Protein AF-A0A383ALD5-F1 (afdb_monomer)

Foldseek 3Di:
DLVVLLVVLVPDPDDSLFSSVLLVCQFQLNVCVLLQQAVDSVVSLVCLLVQQKDWPNHGHNGRSDGHDAFIKIAGDPVCVPPPRRVVSLVVCVVVDHQPQKDYDSVRRMIGRHDRDGPVSDDPPDDSVVVNVVSVD

Solvent-accessible surface area (backbone atoms only — not comparable to full-atom values): 7393 Å² total; per-residue (Å²): 112,69,70,55,47,46,59,50,15,64,71,41,89,72,60,39,45,56,40,33,50,42,60,57,52,32,14,41,16,45,42,39,25,59,71,16,56,17,84,39,57,69,52,16,32,48,39,20,57,69,54,30,28,21,48,74,86,42,75,44,48,54,40,78,40,74,62,54,65,70,40,38,40,32,55,33,76,88,45,64,75,37,66,64,36,54,52,13,39,59,52,27,72,74,73,58,68,56,85,47,47,49,65,43,78,88,78,43,33,30,34,30,69,43,79,68,55,73,83,78,41,75,80,90,63,68,45,64,64,58,49,57,65,74,72,109

Radius of gyration: 15.36 Å; Cα contacts (8 Å, |Δi|>4): 206; chains: 1; bounding box: 40×28×41 Å

Organism: NCBI:txid408172

Secondary structure (DSSP, 8-state):
-HHHHHHHHTTSSS-HHHHHHHHHHTBHHHHHHHTTS-SSHHHHHHHHHTT-EEETTEE---TT-BPPTTPEEEE-HHHHT-HHHHHHHHHHHHH---TTEEEETTTTEEEE-S---STTS-TT--HHHHHHHHT-

Sequence (136 aa):
QFRNYYKKASKTKGSTGENLLKLLETRLDNMVYRMGFAVTRAEARQLVNHKAIKVNGSIINISSFQVSPSDEISITEKAQEQLRIKNAVNIASQLGISEWLSVDLKQLKGIVNSIPEREDILPDINENLVVEYYSK

Mean predicted aligned error: 4.09 Å

InterPro domains:
  IPR001912 Small ribosomal subunit protein uS4, N-terminal [PF00163] (1-25)
  IPR002942 RNA-binding S4 domain [PF01479] (27-73)
  IPR002942 RNA-binding S4 domain [SM00363] (26-90)
  IPR018079 Small ribosomal subunit protein uS4, conserved site [PS00632] (24-48)
  IPR022801 Small ribosomal subunit protein uS4 [PTHR11831] (10-80)
  IPR036986 RNA-binding S4 domain superfami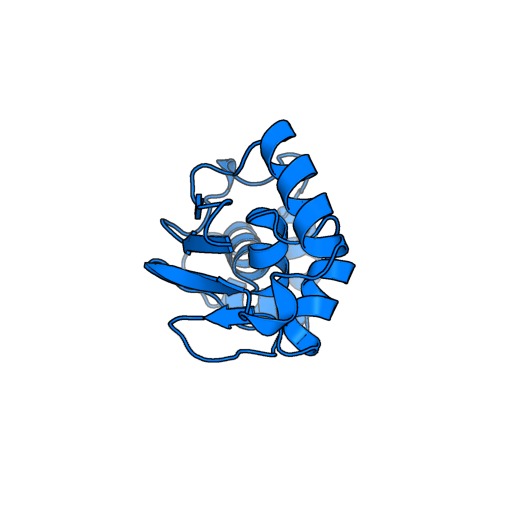ly [G3DSA:3.10.290.10] (27-116)

Structure (mmCIF, N/CA/C/O backbone):
data_AF-A0A383ALD5-F1
#
_entry.id   AF-A0A383ALD5-F1
#
loop_
_atom_site.group_PDB
_atom_site.id
_atom_site.type_symbol
_atom_site.label_atom_id
_atom_site.label_alt_id
_atom_site.label_comp_id
_atom_site.label_asym_id
_atom_site.label_entity_id
_atom_site.label_seq_id
_atom_site.pdbx_PDB_ins_code
_atom_site.Cartn_x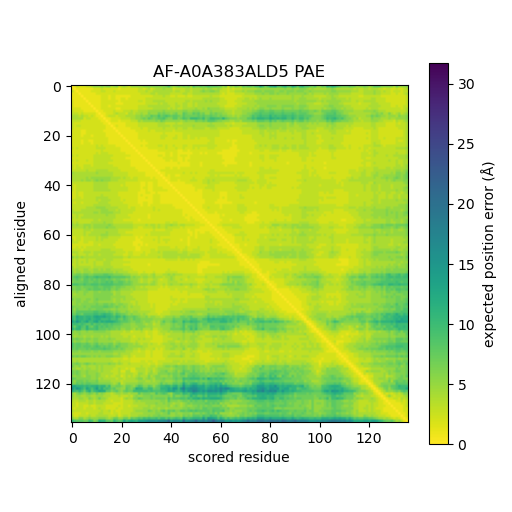
_atom_site.Cartn_y
_atom_site.Cartn_z
_atom_site.occupancy
_atom_site.B_iso_or_equiv
_atom_site.auth_seq_id
_atom_site.auth_comp_id
_atom_site.auth_asym_id
_atom_site.auth_atom_id
_atom_site.pdbx_PDB_model_num
ATOM 1 N N . GLN A 1 1 ? 11.438 -11.156 -2.071 1.00 84.88 1 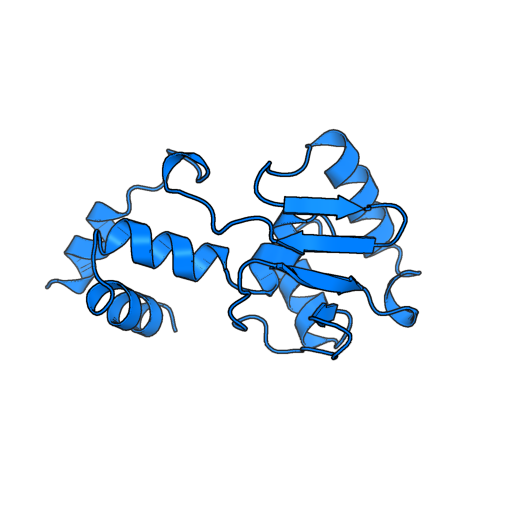GLN A N 1
ATOM 2 C CA . GLN A 1 1 ? 10.209 -10.471 -2.542 1.00 84.88 1 GLN A CA 1
ATOM 3 C C . GLN A 1 1 ? 10.518 -9.337 -3.524 1.00 84.88 1 GLN A C 1
ATOM 5 O O . GLN A 1 1 ? 9.992 -9.382 -4.625 1.00 84.88 1 GLN A O 1
ATOM 10 N N . PHE A 1 2 ? 11.393 -8.378 -3.189 1.00 92.94 2 PHE A N 1
ATOM 11 C CA . PHE A 1 2 ? 11.738 -7.242 -4.068 1.00 92.94 2 PHE A CA 1
ATOM 12 C C . PHE A 1 2 ? 12.207 -7.653 -5.477 1.00 92.94 2 PHE A C 1
ATOM 14 O O . PHE A 1 2 ? 11.646 -7.200 -6.467 1.00 92.94 2 PHE A O 1
ATOM 21 N N . ARG A 1 3 ? 13.133 -8.618 -5.582 1.00 92.31 3 ARG A N 1
ATOM 22 C CA . ARG A 1 3 ? 13.573 -9.188 -6.873 1.00 92.31 3 ARG A CA 1
ATOM 23 C C . ARG A 1 3 ? 12.419 -9.712 -7.742 1.00 92.31 3 ARG A C 1
ATOM 25 O O . ARG A 1 3 ? 12.502 -9.658 -8.962 1.00 92.31 3 ARG A O 1
ATOM 32 N N . ASN A 1 4 ? 11.339 -10.213 -7.136 1.00 93.94 4 ASN A N 1
ATOM 33 C CA . ASN A 1 4 ? 10.170 -10.677 -7.889 1.00 93.94 4 ASN A CA 1
ATOM 34 C C . ASN A 1 4 ? 9.346 -9.502 -8.426 1.00 93.94 4 ASN A C 1
ATOM 36 O O . ASN A 1 4 ? 8.835 -9.601 -9.535 1.00 93.94 4 ASN A O 1
ATOM 40 N N . TYR A 1 5 ? 9.258 -8.392 -7.683 1.00 94.38 5 TYR A N 1
ATOM 41 C CA . TYR A 1 5 ? 8.667 -7.154 -8.198 1.00 94.38 5 TYR A CA 1
ATOM 42 C C . TYR A 1 5 ? 9.478 -6.597 -9.359 1.00 94.38 5 TYR A C 1
ATOM 44 O O . TYR A 1 5 ? 8.887 -6.285 -10.383 1.00 94.38 5 TYR A O 1
ATOM 52 N N . TYR A 1 6 ? 10.810 -6.591 -9.261 1.00 94.25 6 TYR A N 1
ATOM 53 C CA . TYR A 1 6 ? 11.671 -6.216 -10.383 1.00 94.25 6 TYR A CA 1
ATOM 54 C C . TYR A 1 6 ? 11.427 -7.104 -11.614 1.00 94.25 6 TYR A C 1
ATOM 56 O O . TYR A 1 6 ? 11.147 -6.598 -12.693 1.00 94.25 6 TYR A O 1
ATOM 64 N N . LYS A 1 7 ? 11.420 -8.436 -11.446 1.00 94.00 7 LYS A N 1
ATOM 65 C CA . LYS A 1 7 ? 11.113 -9.376 -12.542 1.00 94.00 7 LYS A CA 1
ATOM 66 C C . LYS A 1 7 ? 9.716 -9.184 -13.140 1.00 94.00 7 LYS A C 1
ATOM 68 O O . LYS A 1 7 ? 9.506 -9.528 -14.297 1.00 94.00 7 LYS A O 1
ATOM 73 N N . LYS A 1 8 ? 8.740 -8.736 -12.345 1.00 93.38 8 LYS A N 1
ATOM 74 C CA . LYS A 1 8 ? 7.391 -8.423 -12.829 1.00 93.38 8 LYS A CA 1
ATOM 75 C C . LYS A 1 8 ? 7.405 -7.098 -13.594 1.00 93.38 8 LYS A C 1
ATOM 77 O O . LYS A 1 8 ? 6.882 -7.055 -14.697 1.00 93.38 8 LYS A O 1
ATOM 82 N N . ALA A 1 9 ? 8.059 -6.075 -13.048 1.00 93.81 9 ALA A N 1
ATOM 83 C CA . ALA A 1 9 ? 8.215 -4.762 -13.662 1.00 93.81 9 ALA A CA 1
ATOM 84 C C . ALA A 1 9 ? 8.929 -4.827 -15.019 1.00 93.81 9 ALA A C 1
ATOM 86 O O . ALA A 1 9 ? 8.477 -4.185 -15.959 1.00 93.81 9 ALA A O 1
ATOM 87 N N . SER A 1 10 ? 9.981 -5.646 -15.141 1.00 93.50 10 SER A N 1
ATOM 88 C CA . SER A 1 10 ? 10.750 -5.792 -16.385 1.00 93.50 10 SER A CA 1
ATOM 89 C C . SER A 1 10 ? 9.999 -6.526 -17.499 1.00 93.50 10 SER A C 1
ATOM 91 O O . SER A 1 10 ? 10.361 -6.416 -18.665 1.00 93.50 10 SER A O 1
ATOM 93 N N . LYS A 1 11 ? 8.949 -7.284 -17.156 1.00 93.75 11 LYS A N 1
ATOM 94 C CA . LYS A 1 11 ? 8.058 -7.941 -18.127 1.00 93.75 11 LYS A CA 1
ATOM 95 C C . LYS A 1 11 ? 6.889 -7.057 -18.554 1.00 93.75 11 LYS A C 1
ATOM 97 O O . LYS A 1 11 ? 6.230 -7.360 -19.547 1.00 93.75 11 LYS A O 1
ATOM 102 N N . THR A 1 12 ? 6.596 -6.008 -17.793 1.00 92.38 12 THR A N 1
ATOM 103 C CA . THR A 1 12 ? 5.549 -5.041 -18.117 1.00 92.38 12 THR A CA 1
ATOM 104 C C . THR A 1 12 ? 6.081 -4.060 -19.158 1.00 92.38 12 THR A C 1
ATOM 106 O O . THR A 1 12 ? 7.234 -3.644 -19.094 1.00 92.38 12 THR A O 1
ATOM 109 N N . LYS A 1 13 ? 5.245 -3.678 -20.130 1.00 91.50 13 LYS A N 1
ATOM 110 C CA . LYS A 1 13 ? 5.612 -2.665 -21.131 1.00 91.50 13 LYS A CA 1
ATOM 111 C C . LYS A 1 13 ? 5.903 -1.315 -20.454 1.00 91.50 13 LYS A C 1
ATOM 113 O O . LYS A 1 13 ? 5.278 -0.988 -19.448 1.00 91.50 13 LYS A O 1
ATOM 118 N N . GLY A 1 14 ? 6.813 -0.529 -21.029 1.00 91.19 14 GLY A N 1
ATOM 119 C CA . GLY A 1 14 ? 7.204 0.790 -20.514 1.00 91.19 14 GLY A CA 1
ATOM 120 C C . GLY A 1 14 ? 8.485 0.772 -19.674 1.00 91.19 14 GLY A C 1
ATOM 121 O O . GLY A 1 14 ? 9.247 -0.196 -19.704 1.00 91.19 14 GLY A O 1
ATOM 122 N N . SER A 1 15 ? 8.736 1.860 -18.942 1.00 92.38 15 SER A N 1
ATOM 123 C CA . SER A 1 15 ? 9.923 2.008 -18.093 1.00 92.38 15 SER A CA 1
ATOM 124 C C . SER A 1 15 ? 9.898 1.012 -16.929 1.00 92.38 15 SER A C 1
ATOM 126 O O . SER A 1 15 ? 8.961 0.978 -16.129 1.00 92.38 15 SER A O 1
ATOM 128 N N . THR A 1 16 ? 10.945 0.186 -16.807 1.00 92.69 16 THR A N 1
ATOM 129 C CA . THR A 1 16 ? 11.042 -0.820 -15.730 1.00 92.69 16 THR A CA 1
ATOM 130 C C . THR A 1 16 ? 11.099 -0.166 -14.347 1.00 92.69 16 THR A C 1
ATOM 132 O O . THR A 1 16 ? 10.516 -0.698 -13.403 1.00 92.69 16 THR A O 1
ATOM 135 N N . GLY A 1 17 ? 11.771 0.983 -14.225 1.00 91.50 17 GLY A N 1
ATOM 136 C CA . GLY A 1 17 ? 11.871 1.727 -12.969 1.00 91.50 17 GLY A CA 1
ATOM 137 C C . GLY A 1 17 ? 10.511 2.254 -12.509 1.00 91.50 17 GLY A C 1
ATOM 138 O O . GLY A 1 17 ? 10.091 1.986 -11.384 1.00 91.50 17 GLY A O 1
ATOM 139 N N . GLU A 1 18 ? 9.764 2.889 -13.411 1.00 91.50 18 GLU A N 1
ATOM 140 C CA . GLU A 1 18 ? 8.404 3.364 -13.126 1.00 91.50 18 GLU A CA 1
ATOM 141 C C . GLU A 1 18 ? 7.459 2.211 -12.783 1.00 91.50 18 GLU A C 1
ATOM 143 O O . GLU A 1 18 ? 6.723 2.271 -11.798 1.00 91.50 18 GLU A O 1
ATOM 148 N N . ASN A 1 19 ? 7.509 1.122 -13.554 1.00 93.06 19 ASN A N 1
ATOM 149 C CA . ASN A 1 19 ? 6.702 -0.068 -13.295 1.00 93.06 19 ASN A CA 1
ATOM 150 C C . ASN A 1 19 ? 7.008 -0.674 -11.918 1.00 93.06 19 ASN A C 1
ATOM 152 O O . ASN A 1 19 ? 6.100 -1.140 -11.228 1.00 93.06 19 ASN A O 1
ATOM 156 N N . LEU A 1 20 ? 8.275 -0.660 -11.496 1.00 93.38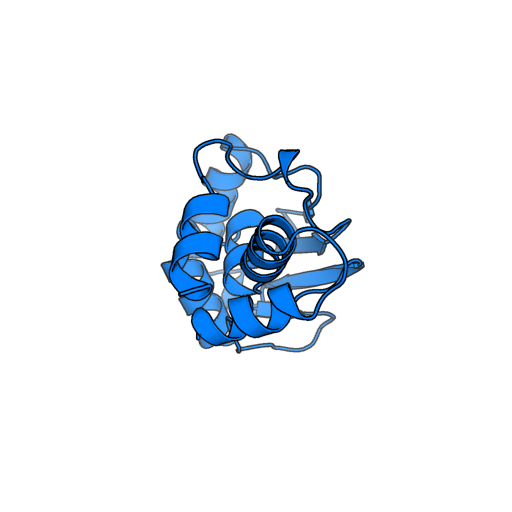 20 LEU A N 1
ATOM 157 C CA . LEU A 1 20 ? 8.676 -1.122 -10.172 1.00 93.38 20 LEU A CA 1
ATOM 158 C C . LEU A 1 20 ? 8.082 -0.235 -9.073 1.00 93.38 20 LEU A C 1
ATOM 160 O O . LEU A 1 20 ? 7.523 -0.767 -8.114 1.00 93.38 20 LEU A O 1
ATOM 164 N N . LEU A 1 21 ? 8.158 1.087 -9.226 1.00 92.88 21 LEU A N 1
ATOM 165 C CA . LEU A 1 21 ? 7.584 2.033 -8.269 1.00 92.88 21 LEU A CA 1
ATOM 166 C C . LEU A 1 21 ? 6.060 1.885 -8.170 1.00 92.88 21 LEU A C 1
ATOM 168 O O . LEU A 1 21 ? 5.536 1.757 -7.063 1.00 92.88 21 LEU A O 1
ATOM 172 N N . LYS A 1 22 ? 5.361 1.763 -9.304 1.00 92.12 22 LYS A N 1
ATOM 173 C CA . LYS A 1 22 ? 3.912 1.502 -9.347 1.00 92.12 22 LYS A CA 1
ATOM 174 C C . LYS A 1 22 ? 3.537 0.224 -8.592 1.00 92.12 22 LYS A C 1
ATOM 176 O O . LYS A 1 22 ? 2.602 0.224 -7.793 1.00 92.12 22 LYS A O 1
ATOM 181 N N . LEU A 1 23 ? 4.287 -0.866 -8.781 1.00 93.50 23 LEU A N 1
ATOM 182 C CA . LEU A 1 23 ? 4.059 -2.133 -8.068 1.00 93.50 23 LEU A CA 1
ATOM 183 C C . LEU A 1 23 ? 4.299 -2.032 -6.553 1.00 93.50 23 LEU A C 1
ATOM 185 O O . LEU A 1 23 ? 3.683 -2.771 -5.779 1.00 93.50 23 LEU A O 1
ATOM 189 N N . LEU A 1 24 ? 5.224 -1.170 -6.128 1.00 93.62 24 LEU A N 1
ATOM 190 C CA . LEU A 1 24 ? 5.515 -0.939 -4.714 1.00 93.62 24 LEU A CA 1
ATOM 191 C C . LEU A 1 24 ? 4.461 -0.048 -4.059 1.00 93.62 24 LEU A C 1
ATOM 193 O O . LEU A 1 24 ? 4.051 -0.349 -2.937 1.00 93.62 24 LEU A O 1
ATOM 197 N N . GLU A 1 25 ? 3.995 0.989 -4.755 1.00 92.50 25 GLU A N 1
ATOM 198 C CA . GLU A 1 25 ? 2.946 1.861 -4.233 1.00 92.50 25 GLU A CA 1
ATOM 199 C C . GLU A 1 25 ? 1.614 1.103 -4.115 1.00 92.50 25 GLU A C 1
ATOM 201 O O . GLU A 1 25 ? 1.015 1.132 -3.044 1.00 92.50 25 GLU A O 1
ATOM 206 N N . THR A 1 26 ? 1.224 0.303 -5.119 1.00 94.12 26 THR A N 1
ATOM 207 C CA . THR A 1 26 ? -0.023 -0.516 -5.168 1.00 94.12 26 THR A CA 1
ATOM 208 C C . THR A 1 26 ? -0.129 -1.645 -4.138 1.00 94.12 26 THR A C 1
ATOM 210 O O . THR A 1 26 ? -1.109 -2.392 -4.126 1.00 94.12 26 THR A O 1
ATOM 213 N N . ARG A 1 27 ? 0.842 -1.797 -3.236 1.00 96.12 27 ARG A N 1
ATOM 214 C CA . ARG A 1 27 ? 0.732 -2.754 -2.131 1.00 96.12 27 ARG A CA 1
ATOM 215 C C . ARG A 1 27 ? -0.307 -2.297 -1.111 1.00 96.12 27 ARG A C 1
ATOM 217 O O . ARG A 1 27 ? -0.302 -1.141 -0.701 1.00 96.12 27 ARG A O 1
ATOM 224 N N . LEU A 1 28 ? -1.110 -3.228 -0.604 1.00 96.12 28 LEU A N 1
ATOM 225 C CA . LEU A 1 28 ? -2.158 -2.934 0.374 1.00 96.12 28 LEU A CA 1
ATOM 226 C C . LEU A 1 28 ? -1.629 -2.268 1.653 1.00 96.12 28 LEU A C 1
ATOM 228 O O . LEU A 1 28 ? -2.229 -1.309 2.124 1.00 96.12 28 LEU A O 1
ATOM 232 N N . ASP A 1 29 ? -0.504 -2.731 2.211 1.00 96.12 29 ASP A N 1
ATOM 233 C CA . ASP A 1 29 ? 0.075 -2.077 3.396 1.00 96.12 29 ASP A CA 1
ATOM 234 C C . ASP A 1 29 ? 0.492 -0.630 3.130 1.00 96.12 29 ASP A C 1
ATOM 236 O O . ASP A 1 29 ? 0.298 0.245 3.972 1.00 96.12 29 ASP A O 1
ATOM 240 N N . ASN A 1 30 ? 1.030 -0.368 1.946 1.00 95.00 30 ASN A N 1
ATOM 241 C CA . ASN A 1 30 ? 1.407 0.974 1.554 1.00 95.00 30 ASN A CA 1
ATOM 242 C C . ASN A 1 30 ? 0.178 1.856 1.264 1.00 95.00 30 ASN A C 1
ATOM 244 O O . ASN A 1 30 ? 0.149 2.996 1.714 1.00 95.00 30 ASN A O 1
ATOM 248 N N . MET A 1 31 ? -0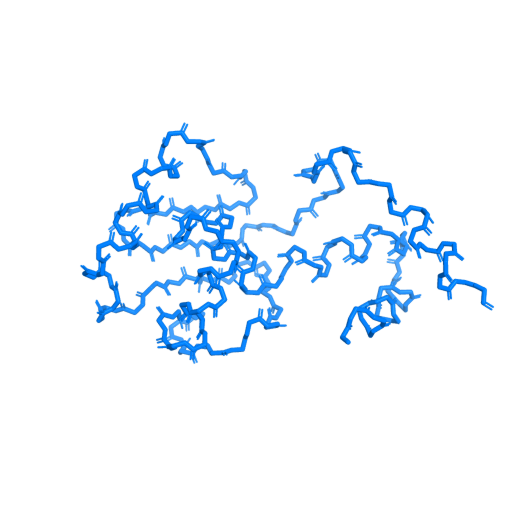.867 1.319 0.632 1.00 94.12 31 MET A N 1
ATOM 249 C CA . MET A 1 31 ? -2.140 2.019 0.413 1.00 94.12 31 MET A CA 1
ATOM 250 C C . MET A 1 31 ? -2.808 2.429 1.727 1.00 94.12 31 MET A C 1
ATOM 252 O O . MET A 1 31 ? -3.192 3.580 1.889 1.00 94.12 31 MET A O 1
ATOM 256 N N . VAL A 1 32 ? -2.866 1.527 2.709 1.00 95.12 32 VAL A N 1
ATOM 257 C CA . VAL A 1 32 ? -3.422 1.813 4.045 1.00 95.12 32 VAL A CA 1
ATOM 258 C C . VAL A 1 32 ? -2.653 2.940 4.745 1.00 95.12 32 VAL A C 1
ATOM 260 O O . VAL A 1 32 ? -3.256 3.790 5.398 1.00 95.12 32 VAL A O 1
ATOM 263 N N . TYR A 1 33 ? -1.327 2.975 4.586 1.00 94.50 33 TYR A N 1
ATOM 264 C CA . TYR A 1 33 ? -0.498 4.077 5.074 1.00 94.50 33 TYR A CA 1
ATOM 265 C C . TYR A 1 33 ? -0.784 5.391 4.327 1.00 94.50 33 TYR A C 1
ATOM 267 O O . TYR A 1 33 ? -1.004 6.414 4.967 1.00 94.50 33 TYR A O 1
ATOM 275 N N . ARG A 1 34 ? -0.834 5.367 2.988 1.00 92.25 34 ARG A N 1
ATOM 276 C CA . ARG A 1 34 ? -1.113 6.549 2.149 1.00 92.25 34 ARG A CA 1
ATOM 277 C C . ARG A 1 34 ? -2.512 7.130 2.385 1.00 92.25 34 ARG A C 1
ATOM 279 O O . ARG A 1 34 ? -2.675 8.341 2.316 1.00 92.25 34 ARG A O 1
ATOM 286 N N . MET A 1 35 ? -3.490 6.286 2.718 1.00 92.19 35 MET A N 1
ATOM 287 C CA . MET A 1 35 ? -4.846 6.699 3.099 1.00 92.19 35 MET A CA 1
ATOM 288 C C . MET A 1 35 ? -4.931 7.296 4.513 1.00 92.19 35 MET A C 1
ATOM 290 O O . MET A 1 35 ? -5.982 7.798 4.899 1.00 92.19 35 MET A O 1
ATOM 294 N N . GLY A 1 36 ? -3.853 7.245 5.305 1.00 92.69 36 GLY A N 1
ATOM 295 C CA . GLY A 1 36 ? -3.825 7.842 6.640 1.00 92.69 36 GLY A CA 1
ATOM 296 C C . GLY A 1 36 ? -4.463 6.991 7.740 1.00 92.69 36 GLY A C 1
ATOM 297 O O . GLY A 1 36 ? -4.719 7.482 8.836 1.00 92.69 36 GLY A O 1
ATOM 298 N N . PHE A 1 37 ? -4.706 5.703 7.488 1.00 93.50 37 PHE A N 1
ATOM 299 C CA . PHE A 1 37 ? -5.255 4.781 8.490 1.00 93.50 37 PHE A CA 1
ATOM 300 C C . PHE A 1 37 ? -4.201 4.249 9.473 1.00 93.50 37 PHE A C 1
ATOM 302 O O . PHE A 1 37 ? -4.543 3.597 10.460 1.00 93.50 37 PHE A O 1
ATOM 309 N N . ALA A 1 38 ? -2.922 4.524 9.213 1.00 94.69 38 ALA A N 1
ATOM 310 C CA . ALA A 1 38 ? -1.795 4.191 10.073 1.00 94.69 38 ALA A CA 1
ATOM 311 C C . ALA A 1 38 ? -0.730 5.292 10.009 1.00 94.69 38 ALA A C 1
ATOM 313 O O . ALA A 1 38 ? -0.534 5.904 8.960 1.00 94.69 38 ALA A O 1
ATOM 314 N N . VAL A 1 39 ? 0.007 5.497 11.103 1.00 92.75 39 VAL A N 1
ATOM 315 C CA . VAL A 1 39 ? 1.056 6.529 11.188 1.00 92.75 39 VAL A CA 1
ATOM 316 C C . VAL A 1 39 ? 2.332 6.083 10.477 1.00 92.75 39 VAL A C 1
ATOM 318 O O . VAL A 1 39 ? 3.081 6.896 9.941 1.00 92.75 39 VAL A O 1
ATOM 321 N N . THR A 1 40 ? 2.598 4.776 10.456 1.00 94.25 40 THR A N 1
ATOM 322 C CA . THR A 1 40 ? 3.790 4.205 9.819 1.00 94.25 40 THR A CA 1
ATOM 323 C C . THR A 1 40 ? 3.429 3.044 8.900 1.00 94.25 40 THR A C 1
ATOM 325 O O . THR A 1 40 ? 2.436 2.344 9.102 1.00 94.25 40 THR A O 1
ATOM 328 N N . ARG A 1 41 ? 4.290 2.760 7.916 1.00 94.69 41 ARG A N 1
ATOM 329 C CA . ARG A 1 41 ? 4.137 1.579 7.045 1.00 94.69 41 ARG A CA 1
ATOM 330 C C . ARG A 1 41 ? 4.176 0.258 7.825 1.00 94.69 41 ARG A C 1
ATOM 332 O O . ARG A 1 41 ? 3.509 -0.702 7.445 1.00 94.69 41 ARG A O 1
ATOM 339 N N . ALA A 1 42 ? 4.939 0.201 8.919 1.00 95.50 42 ALA A N 1
ATOM 340 C CA . ALA A 1 42 ? 4.999 -0.973 9.788 1.00 95.50 42 ALA A CA 1
ATOM 341 C C . ALA A 1 42 ? 3.662 -1.209 10.507 1.00 95.50 42 ALA A C 1
ATOM 343 O O . ALA A 1 42 ? 3.163 -2.335 10.541 1.00 95.50 42 ALA A O 1
ATOM 344 N N . GLU A 1 43 ? 3.051 -0.140 11.015 1.00 95.31 43 GLU A N 1
ATOM 345 C CA . GLU A 1 43 ? 1.725 -0.191 11.625 1.00 95.31 43 GLU A CA 1
ATOM 346 C C . GLU A 1 43 ? 0.644 -0.571 10.605 1.00 95.31 43 GLU A C 1
ATOM 348 O O . GLU A 1 43 ? -0.167 -1.457 10.876 1.00 95.31 43 GLU A O 1
ATOM 353 N N . ALA A 1 44 ? 0.679 0.007 9.401 1.00 96.25 44 ALA A N 1
ATOM 354 C CA . ALA A 1 44 ? -0.242 -0.353 8.323 1.00 96.25 44 ALA A CA 1
ATOM 355 C C . ALA A 1 44 ? -0.173 -1.855 8.000 1.00 96.25 44 ALA A C 1
ATOM 357 O O . ALA A 1 44 ? -1.194 -2.538 7.895 1.00 96.25 44 ALA A O 1
ATOM 358 N N . ARG A 1 45 ? 1.043 -2.409 7.930 1.00 96.50 45 ARG A N 1
ATOM 359 C CA . ARG A 1 45 ? 1.261 -3.848 7.746 1.00 96.50 45 ARG A CA 1
ATOM 360 C C . ARG A 1 45 ? 0.689 -4.674 8.898 1.00 96.50 45 ARG A C 1
ATOM 362 O O . ARG A 1 45 ? 0.129 -5.744 8.652 1.00 96.50 45 ARG A O 1
ATOM 369 N N . GLN A 1 46 ? 0.812 -4.197 10.135 1.00 96.50 46 GLN A N 1
ATOM 370 C CA . GLN A 1 46 ? 0.228 -4.861 11.298 1.00 96.50 46 GLN A CA 1
ATOM 371 C C . GLN A 1 46 ? -1.303 -4.889 11.212 1.00 96.50 46 GLN A C 1
ATOM 373 O O . GLN A 1 46 ? -1.894 -5.944 11.434 1.00 96.50 46 GLN A O 1
ATOM 378 N N . LEU A 1 47 ? -1.939 -3.772 10.842 1.00 95.81 47 LEU A N 1
ATOM 379 C CA . LEU A 1 47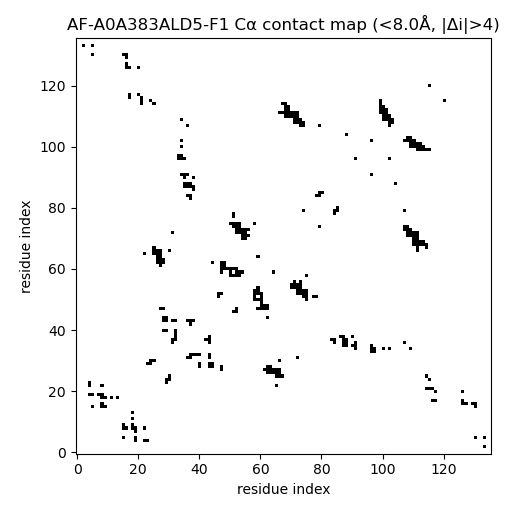 ? -3.390 -3.694 10.644 1.00 95.81 47 LEU A CA 1
ATOM 380 C C . LEU A 1 47 ? -3.870 -4.701 9.596 1.00 95.81 47 LEU A C 1
ATOM 382 O O . LEU A 1 47 ? -4.803 -5.464 9.860 1.00 95.81 47 LEU A O 1
ATOM 386 N N . VAL A 1 48 ? -3.192 -4.763 8.447 1.00 97.00 48 VAL A N 1
ATOM 387 C CA . VAL A 1 48 ? -3.506 -5.742 7.400 1.00 97.00 48 VAL A CA 1
ATOM 388 C C . VAL A 1 48 ? -3.386 -7.168 7.949 1.00 97.00 48 VAL A C 1
ATOM 390 O O . VAL A 1 48 ? -4.358 -7.921 7.931 1.00 97.00 48 VAL A O 1
ATOM 393 N N . ASN A 1 49 ? -2.237 -7.537 8.523 1.00 96.69 49 ASN A N 1
ATOM 394 C CA . ASN A 1 49 ? -2.006 -8.894 9.036 1.00 96.69 49 ASN A CA 1
ATOM 395 C C . ASN A 1 49 ? -3.014 -9.298 10.128 1.00 96.69 49 ASN A C 1
ATOM 397 O O . ASN A 1 49 ? -3.408 -10.462 10.212 1.00 96.69 49 ASN A O 1
ATOM 401 N N . HIS A 1 50 ? -3.454 -8.339 10.945 1.00 95.81 50 HIS A N 1
ATOM 402 C CA . HIS A 1 50 ? -4.414 -8.543 12.032 1.00 95.81 50 HIS A CA 1
ATOM 403 C C . HIS A 1 50 ? -5.877 -8.506 11.558 1.00 95.81 50 HIS A C 1
ATOM 405 O O . HIS A 1 50 ? -6.779 -8.389 12.386 1.00 95.81 50 HIS A O 1
ATOM 411 N N . LYS A 1 51 ? -6.130 -8.635 10.246 1.00 96.00 51 LYS A N 1
ATOM 412 C CA . LYS A 1 51 ? -7.479 -8.693 9.659 1.00 96.00 51 LYS A CA 1
ATOM 413 C C . LYS A 1 51 ? -8.315 -7.436 9.940 1.00 96.00 51 LYS A C 1
ATOM 415 O O . LYS A 1 51 ? -9.535 -7.527 10.021 1.00 96.00 51 LYS A O 1
ATOM 420 N N . ALA A 1 52 ? -7.669 -6.277 10.086 1.00 95.81 52 ALA A N 1
ATOM 421 C CA . ALA A 1 52 ? -8.346 -5.005 10.343 1.00 95.81 52 ALA A CA 1
ATOM 422 C C . ALA A 1 52 ? -8.795 -4.279 9.062 1.00 95.81 52 ALA A C 1
ATOM 424 O O . ALA A 1 52 ? -9.506 -3.280 9.149 1.00 95.81 52 ALA A O 1
ATOM 425 N N . ILE A 1 53 ? -8.388 -4.769 7.886 1.00 97.12 53 ILE A N 1
ATOM 426 C CA . ILE A 1 53 ? -8.612 -4.128 6.586 1.00 97.12 53 ILE A CA 1
ATOM 427 C C . ILE A 1 53 ? -9.528 -4.990 5.712 1.00 97.12 53 ILE A C 1
ATOM 429 O O . ILE A 1 53 ? -9.378 -6.214 5.637 1.00 97.12 53 ILE A O 1
ATOM 433 N N . LYS A 1 54 ? -10.467 -4.329 5.036 1.00 96.81 54 LYS A N 1
ATOM 434 C CA . LYS A 1 54 ? -11.331 -4.884 3.999 1.00 96.81 54 LYS A CA 1
ATOM 435 C C . LYS A 1 54 ? -10.998 -4.236 2.656 1.00 96.81 54 LYS A C 1
ATOM 437 O O . LYS A 1 54 ? -10.765 -3.034 2.601 1.00 96.81 54 LYS A O 1
ATOM 442 N N . VAL A 1 55 ? -11.018 -5.030 1.593 1.00 96.81 55 VAL A N 1
ATOM 443 C CA . VAL A 1 55 ? -10.978 -4.568 0.201 1.00 96.81 55 VAL A CA 1
ATOM 444 C C . VAL A 1 55 ? -12.258 -5.056 -0.468 1.00 96.81 55 VAL A C 1
ATOM 446 O O . VAL A 1 55 ? -12.554 -6.251 -0.408 1.00 96.81 55 VAL A O 1
ATOM 449 N N . ASN A 1 56 ? -13.049 -4.147 -1.039 1.00 95.31 56 ASN A N 1
ATOM 450 C CA . ASN A 1 56 ? -14.350 -4.437 -1.656 1.00 95.31 56 ASN A CA 1
ATOM 451 C C . ASN A 1 56 ? -15.260 -5.282 -0.737 1.00 95.31 56 ASN A C 1
ATOM 453 O O . ASN A 1 56 ? -15.844 -6.289 -1.135 1.00 95.31 56 ASN A O 1
ATOM 457 N N . GLY A 1 57 ? -15.299 -4.926 0.553 1.00 93.94 57 GLY A N 1
ATOM 458 C CA . GLY A 1 57 ? -16.081 -5.616 1.588 1.00 93.94 57 GLY A CA 1
ATOM 459 C C . GLY A 1 57 ? -15.474 -6.918 2.138 1.00 93.94 57 GLY A C 1
ATOM 460 O O . GLY A 1 57 ? -15.885 -7.364 3.212 1.00 93.94 57 GLY A O 1
ATOM 461 N N . SER A 1 58 ? -14.464 -7.494 1.482 1.00 96.00 58 SER A N 1
ATOM 462 C CA . SER A 1 58 ? -13.808 -8.740 1.907 1.00 96.00 58 SER A CA 1
ATOM 463 C C . SER A 1 58 ? -12.576 -8.473 2.765 1.00 96.00 58 SER A C 1
ATOM 465 O O . SER A 1 58 ? -11.766 -7.610 2.445 1.00 96.00 58 SER A O 1
ATOM 467 N N . ILE A 1 59 ? -12.394 -9.224 3.854 1.00 96.62 59 ILE A N 1
ATOM 468 C CA . ILE A 1 59 ? -11.224 -9.070 4.733 1.00 96.62 59 ILE A CA 1
ATOM 469 C C . ILE A 1 59 ? -9.976 -9.603 4.025 1.00 96.62 59 ILE A C 1
ATOM 471 O O . ILE A 1 59 ? -9.902 -10.793 3.716 1.00 96.62 59 ILE A O 1
ATOM 475 N N . ILE A 1 60 ? -8.972 -8.744 3.842 1.00 96.62 60 ILE A N 1
ATOM 476 C CA . ILE A 1 60 ? -7.683 -9.108 3.245 1.00 96.62 60 ILE A CA 1
ATOM 477 C C . ILE A 1 60 ? -6.583 -8.931 4.287 1.00 96.62 60 ILE A C 1
ATOM 479 O O . ILE A 1 60 ? -6.413 -7.856 4.856 1.00 96.62 60 ILE A O 1
ATOM 483 N N . ASN A 1 61 ? -5.805 -9.990 4.518 1.00 96.06 61 ASN A N 1
ATOM 484 C CA . ASN A 1 61 ? -4.698 -9.999 5.478 1.00 96.06 61 ASN A CA 1
ATOM 485 C C . ASN A 1 61 ? -3.314 -10.161 4.835 1.00 96.06 61 ASN A C 1
ATOM 487 O O . ASN A 1 61 ? -2.338 -10.464 5.519 1.00 96.06 61 ASN A O 1
ATOM 491 N N . ILE A 1 62 ? -3.222 -9.970 3.519 1.00 96.50 62 ILE A N 1
ATOM 492 C CA . ILE A 1 62 ? -1.978 -10.090 2.761 1.00 96.50 62 ILE A CA 1
ATOM 493 C C . ILE A 1 62 ? -1.456 -8.686 2.473 1.00 96.50 62 ILE A C 1
ATOM 495 O O . ILE A 1 62 ? -1.968 -7.978 1.614 1.00 96.50 62 ILE A O 1
ATOM 499 N N . SER A 1 63 ? -0.387 -8.289 3.159 1.00 95.69 63 SER A N 1
ATOM 500 C CA . SER A 1 63 ? 0.179 -6.940 3.027 1.00 95.69 63 SER A CA 1
ATOM 501 C C . SER A 1 63 ? 0.707 -6.625 1.620 1.00 95.69 63 SER A C 1
ATOM 503 O O . SER A 1 63 ? 0.732 -5.476 1.198 1.00 95.69 63 SER A O 1
ATOM 505 N N . SER A 1 64 ? 1.118 -7.655 0.875 1.00 96.00 64 SER A N 1
ATOM 506 C CA . SER A 1 64 ? 1.549 -7.551 -0.521 1.00 96.00 64 SER A CA 1
ATOM 507 C C . SER A 1 64 ? 0.424 -7.694 -1.543 1.00 96.00 64 SER A C 1
ATOM 509 O O . SER A 1 64 ? 0.727 -7.851 -2.725 1.00 96.00 64 SER A O 1
ATOM 511 N N . PHE A 1 65 ? -0.839 -7.704 -1.111 1.00 96.31 65 PHE A N 1
ATOM 512 C CA . PHE A 1 65 ? -1.977 -7.668 -2.022 1.00 96.31 65 PHE A CA 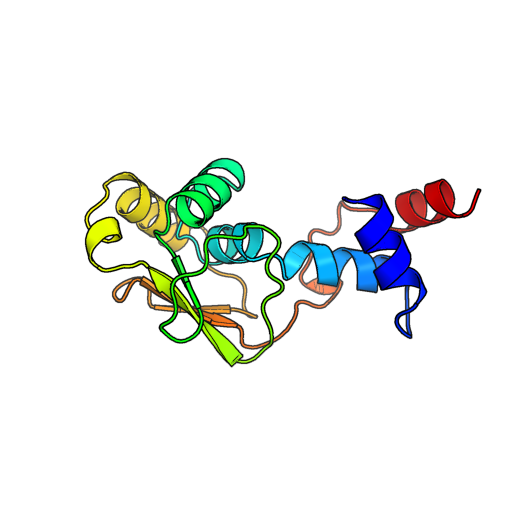1
ATOM 513 C C . PHE A 1 65 ? -1.859 -6.435 -2.922 1.00 96.31 65 PHE A C 1
ATOM 515 O O . PHE A 1 65 ? -1.453 -5.370 -2.457 1.00 96.31 65 PHE A O 1
ATOM 522 N N . GLN A 1 66 ? -2.122 -6.618 -4.212 1.00 95.12 66 GLN A N 1
ATOM 523 C CA . GLN A 1 66 ? -1.987 -5.573 -5.220 1.00 95.12 66 GLN A CA 1
ATOM 524 C C . GLN A 1 66 ? -3.362 -4.966 -5.443 1.00 95.12 66 GLN A C 1
ATOM 526 O O . GLN A 1 66 ? -4.268 -5.660 -5.898 1.00 95.12 66 GLN A O 1
ATOM 531 N N . VAL A 1 67 ? -3.494 -3.701 -5.071 1.00 94.62 67 VAL A N 1
ATOM 532 C CA . VAL A 1 67 ? -4.737 -2.945 -5.181 1.00 94.62 67 VAL A CA 1
ATOM 533 C C . VAL A 1 67 ? -4.879 -2.435 -6.611 1.00 94.62 67 VAL A C 1
ATOM 535 O O . VAL A 1 67 ? -3.900 -1.995 -7.220 1.00 94.62 67 VAL A O 1
ATOM 538 N N . SER A 1 68 ? -6.090 -2.529 -7.145 1.00 93.12 68 SER A N 1
ATOM 539 C CA . SER A 1 68 ? -6.440 -2.048 -8.477 1.00 93.12 68 SER A CA 1
ATOM 540 C C . SER A 1 68 ? -7.114 -0.675 -8.395 1.00 93.12 68 SER A C 1
ATOM 542 O O . SER A 1 68 ? -7.653 -0.311 -7.347 1.00 93.12 68 SER A O 1
ATOM 544 N N . PRO A 1 69 ? -7.119 0.106 -9.490 1.00 92.69 69 PRO A N 1
ATOM 545 C CA . PRO A 1 69 ? -7.983 1.275 -9.581 1.00 92.69 69 PRO A CA 1
ATOM 546 C C . PRO A 1 69 ? -9.436 0.894 -9.285 1.00 92.69 69 PRO A C 1
ATOM 548 O O . PRO A 1 69 ? -9.884 -0.190 -9.657 1.00 92.69 69 PRO A O 1
ATOM 551 N N . SER A 1 70 ? -10.173 1.812 -8.672 1.00 93.50 70 SER A N 1
ATOM 552 C CA . SER A 1 70 ? -11.558 1.658 -8.211 1.00 93.50 70 SER A CA 1
ATOM 553 C C . SER A 1 70 ? -11.783 0.679 -7.052 1.00 93.50 70 SER A C 1
ATOM 555 O O . SER A 1 70 ? -12.929 0.514 -6.639 1.00 93.50 70 SER A O 1
ATOM 557 N N . ASP A 1 71 ? -10.739 0.063 -6.487 1.00 95.12 71 ASP A N 1
ATOM 558 C CA . ASP A 1 71 ? -10.898 -0.737 -5.269 1.00 95.12 71 ASP A CA 1
ATOM 559 C C . ASP A 1 71 ? -11.248 0.159 -4.069 1.00 95.12 71 ASP A C 1
ATOM 561 O O . ASP A 1 71 ? -10.596 1.179 -3.817 1.00 95.12 71 ASP A O 1
ATOM 565 N N . GLU A 1 72 ? -12.248 -0.265 -3.292 1.00 96.00 72 GLU A N 1
ATOM 566 C CA . GLU A 1 72 ? -12.608 0.342 -2.010 1.00 96.00 72 GLU A CA 1
ATOM 567 C C . GLU A 1 72 ? -11.855 -0.362 -0.875 1.00 96.00 72 GLU A C 1
ATOM 569 O O . GLU A 1 72 ? -12.043 -1.555 -0.621 1.00 96.00 72 GLU A O 1
ATOM 574 N N . ILE A 1 73 ? -11.035 0.387 -0.144 1.00 96.44 73 ILE A N 1
ATOM 575 C CA . ILE A 1 73 ? -10.350 -0.053 1.069 1.00 96.44 73 ILE A CA 1
ATOM 576 C C . ILE A 1 73 ? -11.075 0.536 2.276 1.00 96.44 73 ILE A C 1
ATOM 578 O O . ILE A 1 73 ? -11.282 1.743 2.370 1.00 96.44 73 ILE A O 1
ATOM 582 N N . SER A 1 74 ? -11.433 -0.306 3.239 1.00 96.44 74 SER A N 1
ATOM 583 C CA . SER A 1 74 ? -12.102 0.128 4.465 1.00 96.44 74 SER A CA 1
ATOM 584 C C . SER A 1 74 ? -11.569 -0.579 5.704 1.00 96.44 74 SER A C 1
ATOM 586 O O . SER A 1 74 ? -11.003 -1.673 5.639 1.00 96.44 74 SER A O 1
ATOM 588 N N . ILE A 1 75 ? -11.754 0.049 6.862 1.00 95.69 75 ILE A N 1
ATOM 589 C CA . ILE A 1 75 ? -11.409 -0.547 8.154 1.00 95.69 75 ILE A CA 1
ATOM 590 C C . ILE A 1 75 ? -12.594 -1.372 8.669 1.00 95.69 75 ILE A C 1
ATOM 592 O O . ILE A 1 75 ? -13.746 -0.937 8.634 1.00 95.69 75 ILE A O 1
ATOM 596 N N . THR A 1 76 ? -12.322 -2.572 9.187 1.00 95.19 76 THR A N 1
ATOM 597 C CA . THR A 1 76 ? -13.344 -3.401 9.845 1.00 95.19 76 THR A CA 1
ATOM 598 C C . THR A 1 76 ? -13.941 -2.681 11.052 1.00 95.19 76 THR A C 1
ATOM 600 O O . THR A 1 76 ? -13.183 -2.114 11.831 1.00 95.19 76 THR A O 1
ATOM 603 N N . GLU A 1 77 ? -15.247 -2.805 11.287 1.00 91.56 77 GLU A N 1
ATOM 604 C CA . GLU A 1 77 ? -15.962 -2.191 12.426 1.00 91.56 77 GLU A CA 1
ATOM 605 C C . GLU A 1 77 ? -15.234 -2.374 13.768 1.00 91.56 77 GLU A C 1
ATOM 607 O O . GLU A 1 77 ? -14.973 -1.407 14.474 1.00 91.56 77 GLU A O 1
ATOM 612 N N . LYS A 1 78 ? -14.766 -3.596 14.063 1.00 90.88 78 LYS A N 1
ATOM 613 C CA . LYS A 1 78 ? -14.011 -3.912 15.293 1.00 90.88 78 LYS A CA 1
ATOM 614 C C . LYS A 1 78 ? -12.711 -3.118 15.455 1.00 90.88 78 LYS A C 1
ATOM 616 O O . LYS A 1 78 ? -12.225 -2.947 16.567 1.00 90.88 78 LYS A O 1
ATOM 621 N N . ALA A 1 79 ? -12.092 -2.709 14.351 1.00 91.88 79 ALA A N 1
ATOM 622 C CA . ALA A 1 79 ? -10.838 -1.971 14.364 1.00 91.88 79 ALA A CA 1
ATOM 623 C C . ALA A 1 79 ? -11.041 -0.450 14.350 1.00 91.88 79 ALA A C 1
ATOM 625 O O . ALA A 1 79 ? -10.134 0.261 14.769 1.00 91.88 79 ALA A O 1
ATOM 626 N N . GLN A 1 80 ? -12.214 0.053 13.948 1.00 90.31 80 GLN A N 1
ATOM 627 C CA . GLN A 1 80 ? -12.501 1.495 13.890 1.00 90.31 80 GLN A CA 1
ATOM 628 C C . GLN A 1 80 ? -12.379 2.180 15.261 1.00 90.31 80 GLN A C 1
ATOM 630 O O . GLN A 1 80 ? -11.997 3.345 15.358 1.00 90.31 80 GLN A O 1
ATOM 635 N N . GLU A 1 81 ? -12.645 1.448 16.343 1.00 89.69 81 GLU A N 1
ATOM 636 C CA . GLU A 1 81 ? -12.548 1.978 17.705 1.00 89.69 81 GLU A CA 1
ATOM 637 C C . GLU A 1 81 ? -11.110 2.083 18.230 1.00 89.69 81 GLU A C 1
ATOM 639 O O . GLU A 1 81 ? -10.875 2.753 19.240 1.00 89.69 81 GLU A O 1
ATOM 644 N N . GLN A 1 82 ? -10.135 1.463 17.555 1.00 92.62 82 GLN A N 1
ATOM 645 C CA . GLN A 1 82 ? -8.755 1.424 18.026 1.00 92.62 82 GLN A CA 1
ATOM 646 C C . GLN A 1 82 ? -8.147 2.828 18.057 1.00 92.62 82 GLN A C 1
ATOM 648 O O . GLN A 1 82 ? -8.103 3.534 17.049 1.00 92.62 82 GLN A O 1
ATOM 653 N N . LEU A 1 83 ? -7.591 3.196 19.214 1.00 92.19 83 LEU A N 1
ATOM 654 C CA . LEU A 1 83 ? -6.998 4.516 19.445 1.00 92.19 83 LEU A CA 1
ATOM 655 C C . LEU A 1 83 ? -5.919 4.867 18.409 1.00 92.19 83 LEU A C 1
ATOM 657 O O . LEU A 1 83 ? -5.821 6.008 17.973 1.00 92.19 83 LEU A O 1
ATOM 661 N N . ARG A 1 84 ? -5.153 3.868 17.965 1.00 92.88 84 ARG A N 1
ATOM 662 C CA . ARG A 1 84 ? -4.093 4.035 16.967 1.00 92.88 84 ARG A CA 1
ATOM 663 C C . ARG A 1 84 ? -4.604 4.523 15.603 1.00 92.88 84 ARG A C 1
ATOM 665 O O . ARG A 1 84 ? -4.002 5.415 15.019 1.00 92.88 84 ARG A O 1
ATOM 672 N N . ILE A 1 85 ? -5.764 4.031 15.156 1.00 92.50 85 ILE A N 1
ATOM 673 C CA . ILE A 1 85 ? -6.397 4.457 13.897 1.00 92.50 85 ILE A CA 1
ATOM 674 C C . ILE A 1 85 ? -6.935 5.882 14.040 1.00 92.50 85 ILE A C 1
ATOM 676 O O . ILE A 1 85 ? -6.714 6.711 13.164 1.00 92.50 85 ILE A O 1
ATOM 680 N N . LYS A 1 86 ? -7.576 6.200 15.172 1.00 91.62 86 LYS A N 1
ATOM 681 C CA . LYS A 1 86 ? -8.061 7.563 15.453 1.00 91.62 86 LYS A CA 1
ATOM 682 C C . LYS A 1 86 ? -6.916 8.579 15.451 1.00 91.62 86 LYS A C 1
ATOM 684 O O . LYS A 1 86 ? -7.035 9.645 14.857 1.00 91.62 86 LYS A O 1
ATOM 689 N N . ASN A 1 87 ? -5.789 8.224 16.066 1.00 92.06 87 ASN A N 1
ATOM 690 C CA . ASN A 1 87 ? -4.590 9.058 16.061 1.00 92.06 87 ASN A CA 1
ATOM 691 C C . ASN A 1 87 ? -4.018 9.220 14.645 1.00 92.06 87 ASN A C 1
ATOM 693 O O . ASN A 1 87 ? -3.678 10.337 14.261 1.00 92.06 87 ASN A O 1
ATOM 697 N N . ALA A 1 88 ? -3.955 8.139 13.861 1.00 92.75 88 ALA A N 1
ATOM 698 C CA . ALA A 1 88 ? -3.488 8.189 12.478 1.00 92.75 88 ALA A CA 1
ATOM 699 C C . ALA A 1 88 ? -4.347 9.119 11.609 1.00 92.75 88 ALA A C 1
ATOM 701 O O . ALA A 1 88 ? -3.805 9.963 10.902 1.00 92.75 88 ALA A O 1
ATOM 702 N N . VAL A 1 89 ? -5.671 9.042 11.745 1.00 91.75 89 VAL A N 1
ATOM 703 C CA . VAL A 1 89 ? -6.626 9.891 11.018 1.00 91.75 89 VAL A CA 1
ATOM 704 C C . VAL A 1 89 ? -6.461 11.368 11.373 1.00 91.75 89 VAL A C 1
ATOM 706 O O . VAL A 1 89 ? -6.457 12.218 10.482 1.00 91.75 89 VAL A O 1
ATOM 709 N N . ASN A 1 90 ? -6.263 11.686 12.656 1.00 89.81 90 ASN A N 1
ATOM 710 C CA . ASN A 1 90 ? -5.998 13.060 13.087 1.00 89.81 90 ASN A CA 1
ATOM 711 C C . ASN A 1 90 ? -4.710 13.607 12.455 1.00 89.81 90 ASN A C 1
ATOM 713 O O . ASN A 1 90 ? -4.692 14.740 11.981 1.00 89.81 90 ASN A O 1
ATOM 717 N N . ILE A 1 91 ? -3.652 12.798 12.389 1.00 89.62 91 ILE A N 1
ATOM 718 C CA . ILE A 1 91 ? -2.387 13.189 11.752 1.00 89.62 91 ILE A CA 1
ATOM 719 C C . ILE A 1 91 ? -2.573 13.351 10.235 1.00 89.62 91 ILE A C 1
ATOM 721 O O . ILE A 1 91 ? -2.125 14.338 9.654 1.00 89.62 91 ILE A O 1
ATOM 725 N N . ALA A 1 92 ? -3.286 12.426 9.592 1.00 88.12 92 ALA A N 1
ATOM 726 C CA . ALA A 1 92 ? -3.564 12.470 8.159 1.00 88.12 92 ALA A CA 1
ATOM 727 C C . ALA A 1 92 ? -4.371 13.713 7.753 1.00 88.12 92 ALA A C 1
ATOM 729 O O . ALA A 1 92 ? -4.089 14.313 6.719 1.00 88.12 92 ALA A O 1
ATOM 730 N N . SER A 1 93 ? -5.311 14.161 8.595 1.00 86.38 93 SER A N 1
ATOM 731 C CA . SER A 1 93 ? -6.061 15.401 8.346 1.00 86.38 93 SER A CA 1
ATOM 732 C C . SER A 1 93 ? -5.189 16.663 8.323 1.00 86.38 93 SER A C 1
ATOM 734 O O . SER A 1 93 ? -5.587 17.655 7.720 1.00 86.38 93 SER A O 1
ATOM 736 N N . GLN A 1 94 ? -4.003 16.629 8.944 1.00 86.44 94 GLN A N 1
ATOM 737 C CA . GLN A 1 94 ? -3.053 17.747 8.952 1.00 86.44 94 GLN A CA 1
ATOM 738 C C . GLN A 1 94 ? -2.066 17.678 7.782 1.00 86.44 94 GLN A C 1
ATOM 740 O O . GLN A 1 94 ? -1.691 18.711 7.237 1.00 86.44 94 GLN A O 1
ATOM 745 N N . LEU A 1 95 ? -1.632 16.469 7.409 1.00 80.31 95 LEU A N 1
ATOM 746 C CA . LEU A 1 95 ? -0.642 16.245 6.347 1.00 80.31 95 LEU A CA 1
ATOM 747 C C . LEU A 1 95 ? -1.247 16.268 4.937 1.00 80.31 95 LEU A C 1
ATOM 749 O O . LEU A 1 95 ? -0.513 16.444 3.967 1.00 80.31 95 LEU A O 1
ATOM 753 N N . GLY A 1 96 ? -2.566 16.102 4.825 1.00 78.00 96 GLY A N 1
ATOM 754 C CA . GLY A 1 96 ? -3.243 15.941 3.544 1.00 78.00 96 GLY A CA 1
ATOM 755 C C . GLY A 1 96 ? -3.106 14.521 2.986 1.00 78.00 96 GLY A C 1
ATOM 756 O O . GLY A 1 96 ? -2.257 13.730 3.400 1.00 78.00 96 GLY A O 1
ATOM 757 N N . ILE A 1 97 ? -3.987 14.188 2.046 1.00 83.50 97 ILE A N 1
ATOM 758 C CA . ILE A 1 97 ? -4.032 12.893 1.358 1.00 83.50 97 ILE A CA 1
ATOM 759 C C . ILE A 1 97 ? -3.648 13.125 -0.105 1.00 83.50 97 ILE A C 1
ATOM 761 O O . ILE A 1 97 ? -3.961 14.171 -0.669 1.00 83.50 97 ILE A O 1
ATOM 765 N N . SER A 1 98 ? -2.949 12.167 -0.714 1.00 83.19 98 SER A N 1
ATOM 766 C CA . SER A 1 98 ? -2.553 12.246 -2.124 1.00 83.19 98 SER A CA 1
ATOM 767 C C . SER A 1 98 ? -3.766 12.278 -3.062 1.00 83.19 98 SER A C 1
ATOM 769 O O . SER A 1 98 ? -4.744 11.578 -2.825 1.00 83.19 98 SER A O 1
ATOM 771 N N . GLU A 1 99 ? -3.681 13.029 -4.162 1.00 84.81 99 GLU A N 1
ATOM 772 C CA . GLU A 1 99 ? -4.814 13.287 -5.074 1.00 84.81 99 GLU A CA 1
ATOM 773 C C . GLU A 1 99 ? -5.375 12.028 -5.758 1.00 84.81 99 GLU A C 1
ATOM 775 O O . GLU A 1 99 ? -6.571 11.923 -6.035 1.00 84.81 99 GLU A O 1
ATOM 780 N N . TRP A 1 100 ? -4.526 11.026 -5.981 1.00 87.69 100 TRP A N 1
ATOM 781 C CA . TRP A 1 100 ? -4.910 9.744 -6.577 1.00 87.69 100 TRP A CA 1
ATOM 782 C C . TRP A 1 100 ? -5.696 8.827 -5.610 1.00 87.69 100 TRP A C 1
ATOM 784 O O . TRP A 1 100 ? -6.138 7.739 -5.995 1.00 87.69 100 TRP A O 1
ATOM 794 N N . LEU A 1 101 ? -5.934 9.276 -4.370 1.00 90.19 101 LEU A N 1
ATOM 795 C CA . LEU A 1 101 ? -6.770 8.620 -3.365 1.00 90.19 101 LEU A CA 1
ATOM 796 C C . LEU A 1 101 ? -7.960 9.505 -2.982 1.00 90.19 101 LEU A C 1
ATOM 798 O O . LEU A 1 101 ? -7.800 10.663 -2.608 1.00 90.19 101 LEU A O 1
ATOM 802 N N . SER A 1 102 ? -9.161 8.929 -2.973 1.00 91.81 102 SER A N 1
ATOM 803 C CA . SER A 1 102 ? -10.327 9.548 -2.338 1.00 91.81 102 SER A CA 1
ATOM 804 C C . S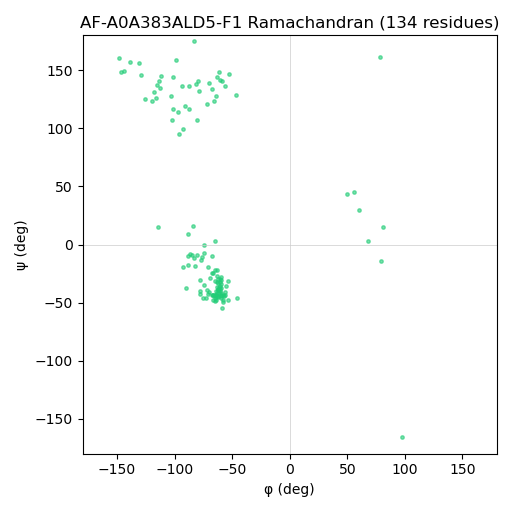ER A 1 102 ? -10.554 8.881 -0.989 1.00 91.81 102 SER A C 1
ATOM 806 O O . SER A 1 102 ? -10.812 7.683 -0.951 1.00 91.81 102 SER A O 1
ATOM 808 N N . VAL A 1 103 ? -10.436 9.608 0.123 1.00 93.00 103 VAL A N 1
ATOM 809 C CA . VAL A 1 103 ? -10.589 9.028 1.468 1.00 93.00 103 VAL A CA 1
ATOM 810 C C . VAL A 1 103 ? -11.628 9.799 2.268 1.00 93.00 103 VAL A C 1
ATOM 812 O O . VAL A 1 103 ? -11.502 11.002 2.487 1.00 93.00 103 VAL A O 1
ATOM 815 N N . ASP A 1 104 ? -12.627 9.076 2.766 1.00 92.19 104 ASP A N 1
ATOM 816 C CA . ASP A 1 104 ? -13.538 9.542 3.800 1.00 92.19 104 ASP A CA 1
ATOM 817 C C . ASP A 1 104 ? -12.995 9.119 5.172 1.00 92.19 104 ASP A C 1
ATOM 819 O O . ASP A 1 104 ? -13.169 7.985 5.637 1.00 92.19 104 ASP A O 1
ATOM 823 N N . LEU A 1 105 ? -12.335 10.067 5.838 1.00 88.00 105 LEU A N 1
ATOM 824 C CA . LEU A 1 105 ? -11.768 9.880 7.173 1.00 88.00 105 LEU A CA 1
ATOM 825 C C . LEU A 1 105 ? -12.832 9.644 8.259 1.00 88.00 105 LEU A C 1
ATOM 827 O O . LEU A 1 105 ? -12.508 9.068 9.296 1.00 88.00 105 LEU A O 1
ATOM 831 N N . LYS A 1 106 ? -14.091 10.054 8.045 1.00 87.75 106 LYS A N 1
ATOM 832 C CA . LYS A 1 106 ? -15.177 9.817 9.011 1.00 87.75 106 LYS A CA 1
ATOM 833 C C . LYS A 1 106 ? -15.681 8.385 8.919 1.00 87.75 106 LYS A C 1
ATOM 835 O O . LYS A 1 106 ? -15.910 7.754 9.946 1.00 87.75 106 LYS A O 1
ATOM 840 N N . GLN A 1 107 ? -15.845 7.877 7.698 1.00 90.12 107 GLN A N 1
ATOM 841 C CA . GLN A 1 107 ? -16.274 6.495 7.472 1.00 90.12 107 GLN A CA 1
ATOM 842 C C . GLN A 1 107 ? -15.123 5.484 7.541 1.00 90.12 107 GLN A C 1
ATOM 844 O O . GLN A 1 107 ? -15.382 4.282 7.598 1.00 90.12 107 GLN A O 1
ATOM 849 N N . LEU A 1 108 ? -13.868 5.952 7.554 1.00 93.00 108 LEU A N 1
ATOM 850 C CA . LEU A 1 108 ? -12.663 5.119 7.485 1.00 93.00 108 LEU A CA 1
ATOM 851 C C . LEU A 1 108 ? -12.673 4.225 6.239 1.00 93.00 108 LEU A C 1
ATOM 853 O O . LEU A 1 108 ? -12.407 3.017 6.295 1.00 93.00 108 LEU A O 1
ATOM 857 N N . LYS A 1 109 ? -13.026 4.852 5.115 1.00 94.50 109 LYS A N 1
ATOM 858 C CA . LYS A 1 109 ? -13.103 4.247 3.788 1.00 94.50 109 LYS A CA 1
ATOM 859 C C . LYS A 1 109 ? -12.326 5.090 2.795 1.00 94.50 109 LYS A C 1
ATOM 861 O O . LYS A 1 109 ? -12.323 6.312 2.898 1.00 94.50 109 LYS A O 1
ATOM 866 N N . GLY A 1 110 ? -11.700 4.450 1.823 1.00 94.38 110 GLY A N 1
ATOM 867 C CA . GLY A 1 110 ? -11.056 5.136 0.719 1.00 94.38 110 GLY A CA 1
ATOM 868 C C . GLY A 1 110 ? -11.144 4.343 -0.572 1.00 94.38 110 GLY A C 1
ATOM 869 O O . GLY A 1 110 ? -11.148 3.116 -0.553 1.00 94.38 110 GLY A O 1
ATOM 870 N N . ILE A 1 111 ? -11.212 5.053 -1.688 1.00 94.69 111 ILE A N 1
ATOM 871 C CA . ILE A 1 111 ? -11.229 4.507 -3.039 1.00 94.69 111 ILE A CA 1
ATOM 872 C C . ILE A 1 111 ? -9.924 4.906 -3.721 1.00 94.69 111 ILE A C 1
ATOM 874 O O . ILE A 1 111 ? -9.478 6.055 -3.633 1.00 94.69 111 ILE A O 1
ATOM 878 N N . VAL A 1 112 ? -9.303 3.946 -4.400 1.00 93.31 112 VAL A N 1
ATOM 879 C CA . VAL A 1 112 ? -8.143 4.215 -5.254 1.00 93.31 112 VAL A CA 1
ATOM 880 C C . VAL A 1 112 ? -8.642 4.759 -6.588 1.00 93.31 112 VAL A C 1
ATOM 882 O O . VAL A 1 112 ? -9.189 4.006 -7.386 1.00 93.31 112 VAL A O 1
ATOM 885 N N . ASN A 1 113 ? -8.471 6.054 -6.854 1.00 91.50 113 ASN A N 1
ATOM 886 C CA . ASN A 1 113 ? -8.957 6.654 -8.102 1.00 91.50 113 ASN A CA 1
ATOM 887 C C . ASN A 1 113 ? -8.094 6.217 -9.293 1.00 91.50 113 ASN A C 1
ATOM 889 O O . ASN A 1 113 ? -8.603 5.801 -10.333 1.00 91.50 113 ASN A O 1
ATOM 893 N N . SER A 1 114 ? -6.776 6.280 -9.119 1.00 90.75 114 SER A N 1
ATOM 894 C CA . SER A 1 114 ? -5.785 5.955 -10.142 1.00 90.75 114 SER A CA 1
ATOM 895 C C . SER A 1 114 ? -4.521 5.373 -9.509 1.00 90.75 114 SER A C 1
ATOM 897 O O . SER A 1 114 ? -4.280 5.498 -8.309 1.00 90.75 114 SER A O 1
ATOM 899 N N . ILE A 1 115 ? -3.717 4.681 -10.319 1.00 88.06 115 ILE A N 1
ATOM 900 C CA . ILE A 1 115 ? -2.369 4.270 -9.911 1.00 88.06 115 ILE A CA 1
ATOM 901 C C . ILE A 1 115 ? -1.466 5.500 -10.046 1.00 88.06 115 ILE A C 1
ATOM 903 O O . ILE A 1 115 ? -1.508 6.117 -11.111 1.00 88.06 115 ILE A O 1
ATOM 907 N N . PRO A 1 116 ? -0.644 5.828 -9.033 1.00 87.38 116 PRO A N 1
ATOM 908 C CA . PRO A 1 116 ? 0.225 6.997 -9.083 1.00 87.38 116 PRO A CA 1
ATOM 909 C C . PRO A 1 116 ? 1.189 6.934 -10.268 1.00 87.38 116 PRO A C 1
ATOM 911 O O . PRO A 1 116 ? 1.744 5.874 -10.603 1.00 87.38 116 PRO A O 1
ATOM 914 N N . GLU A 1 117 ? 1.399 8.086 -10.889 1.00 87.06 117 GLU A N 1
ATOM 915 C CA . GLU A 1 117 ? 2.444 8.275 -11.882 1.00 87.06 117 GLU A CA 1
ATOM 916 C C . GLU A 1 117 ? 3.786 8.565 -11.206 1.00 87.06 117 GLU A C 1
ATOM 918 O O . GLU A 1 117 ? 3.899 8.645 -9.982 1.00 87.06 117 GLU A O 1
ATOM 923 N N . ARG A 1 118 ? 4.858 8.661 -11.998 1.00 84.75 118 ARG A N 1
ATOM 924 C CA . ARG A 1 118 ? 6.198 8.901 -11.450 1.00 84.75 118 ARG A CA 1
ATOM 925 C C . ARG A 1 118 ? 6.288 10.245 -10.723 1.00 84.75 118 ARG A C 1
ATOM 927 O O . ARG A 1 118 ? 7.035 10.348 -9.750 1.00 84.75 118 ARG A O 1
ATOM 934 N N . GLU A 1 119 ? 5.541 11.230 -11.205 1.00 84.69 119 GLU A N 1
ATOM 935 C CA . GLU A 1 119 ? 5.497 12.602 -10.693 1.00 84.69 119 GLU A CA 1
ATOM 936 C C . GLU A 1 119 ? 4.829 12.682 -9.312 1.00 84.69 119 GLU A C 1
ATOM 938 O O . GLU A 1 119 ? 5.227 13.497 -8.484 1.00 84.69 119 GLU A O 1
ATOM 943 N N . ASP A 1 120 ? 3.903 11.763 -9.014 1.00 82.31 120 ASP A N 1
ATOM 944 C CA . ASP A 1 120 ? 3.223 11.658 -7.713 1.00 82.31 120 ASP A CA 1
ATOM 945 C C . ASP A 1 120 ? 4.105 11.034 -6.616 1.00 82.31 120 ASP A C 1
ATOM 947 O O . ASP A 1 120 ? 3.744 10.998 -5.432 1.00 82.31 120 ASP A O 1
ATOM 951 N N . ILE A 1 121 ? 5.251 10.470 -7.004 1.00 81.62 121 ILE A N 1
ATOM 952 C CA . ILE A 1 121 ? 6.175 9.762 -6.120 1.00 81.62 121 ILE A CA 1
ATOM 953 C C . ILE A 1 121 ? 7.345 10.683 -5.779 1.00 81.62 121 ILE A C 1
ATOM 955 O O . ILE A 1 121 ? 7.830 11.440 -6.614 1.00 81.62 121 ILE A O 1
ATOM 959 N N . LEU A 1 122 ? 7.830 10.578 -4.536 1.00 77.62 122 LEU A N 1
ATOM 960 C CA . LEU A 1 122 ? 8.928 11.398 -4.020 1.00 77.62 122 LEU A CA 1
ATOM 961 C C . LEU A 1 122 ? 10.107 11.473 -5.016 1.00 77.62 122 LEU A C 1
ATOM 963 O O . LEU A 1 122 ? 10.596 10.426 -5.461 1.00 77.62 122 LEU A O 1
ATOM 967 N N . PRO A 1 123 ? 10.588 12.685 -5.349 1.00 74.44 123 PRO A N 1
ATOM 968 C CA . PRO A 1 123 ? 11.615 12.881 -6.371 1.00 74.44 123 PRO A CA 1
ATOM 969 C C . PRO A 1 123 ? 12.977 12.307 -5.961 1.00 74.44 123 PRO A C 1
ATOM 971 O O . PRO A 1 123 ? 13.754 11.916 -6.826 1.00 74.44 123 PRO A O 1
ATOM 974 N N . ASP A 1 124 ? 13.233 12.171 -4.658 1.00 82.56 124 ASP A N 1
ATOM 975 C CA . ASP A 1 124 ? 14.518 11.727 -4.097 1.00 82.56 124 ASP A CA 1
ATOM 976 C C . ASP A 1 124 ? 14.870 10.259 -4.402 1.00 82.56 124 ASP A C 1
ATOM 978 O O . ASP A 1 124 ? 15.984 9.804 -4.136 1.00 82.56 124 ASP A O 1
ATOM 982 N N . ILE A 1 125 ? 13.928 9.483 -4.941 1.00 85.25 125 ILE A N 1
ATOM 983 C CA . ILE A 1 125 ? 14.155 8.082 -5.293 1.00 85.25 125 ILE A CA 1
ATOM 984 C C . ILE A 1 125 ? 14.714 8.016 -6.714 1.00 85.25 125 ILE A C 1
ATOM 986 O O . ILE A 1 125 ? 14.016 8.353 -7.659 1.00 85.25 125 ILE A O 1
ATOM 990 N N . ASN A 1 126 ? 15.947 7.530 -6.877 1.00 86.69 126 ASN A N 1
ATOM 991 C CA . ASN A 1 126 ? 16.523 7.251 -8.195 1.00 86.69 126 ASN A CA 1
ATOM 992 C C . ASN A 1 126 ? 16.357 5.766 -8.555 1.00 86.69 126 ASN A C 1
ATOM 994 O O . ASN A 1 126 ? 17.164 4.909 -8.181 1.00 86.69 126 ASN A O 1
ATOM 998 N N . GLU A 1 127 ? 15.294 5.457 -9.289 1.00 87.19 127 GLU A N 1
ATOM 999 C CA . GLU A 1 127 ? 14.956 4.105 -9.724 1.00 87.19 127 GLU A CA 1
ATOM 1000 C C . GLU A 1 127 ? 15.955 3.506 -10.728 1.00 87.19 127 GLU A C 1
ATOM 1002 O O . GLU A 1 127 ? 16.090 2.280 -10.781 1.00 87.19 127 GLU A O 1
ATOM 1007 N N . ASN A 1 128 ? 16.700 4.330 -11.476 1.00 88.00 128 ASN A N 1
ATOM 1008 C CA . ASN A 1 128 ? 17.649 3.848 -12.485 1.00 88.00 128 ASN A CA 1
ATOM 1009 C C . ASN A 1 128 ? 18.783 3.040 -11.847 1.00 88.00 128 ASN A C 1
ATOM 1011 O O . ASN A 1 128 ? 19.117 1.961 -12.334 1.00 88.00 128 ASN A O 1
ATOM 1015 N N . LEU A 1 129 ? 19.286 3.486 -10.691 1.00 90.81 129 LEU A N 1
ATOM 1016 C CA . LEU A 1 129 ? 20.316 2.768 -9.930 1.00 90.81 129 LEU A CA 1
ATOM 1017 C C . LEU A 1 129 ? 19.846 1.370 -9.502 1.00 90.81 129 LEU A C 1
ATOM 1019 O O . LEU A 1 129 ? 20.618 0.409 -9.491 1.00 90.81 129 LEU A O 1
ATOM 1023 N N . VAL A 1 130 ? 18.559 1.237 -9.166 1.00 88.38 130 VAL A N 1
ATOM 1024 C CA . VAL A 1 130 ? 17.963 -0.052 -8.799 1.00 88.38 130 VAL A CA 1
ATOM 1025 C C . VAL A 1 130 ? 17.869 -0.962 -10.021 1.00 88.38 130 VAL A C 1
ATOM 1027 O O . VAL A 1 130 ? 18.145 -2.157 -9.916 1.00 88.38 130 VAL A O 1
ATOM 1030 N N . VAL A 1 131 ? 17.499 -0.414 -11.181 1.00 90.19 131 VAL A N 1
ATOM 1031 C CA . VAL A 1 131 ? 17.434 -1.179 -12.432 1.00 90.19 131 VAL A CA 1
ATOM 1032 C C . VAL A 1 131 ? 18.821 -1.666 -12.841 1.00 90.19 131 VAL A C 1
ATOM 1034 O O . VAL A 1 131 ? 18.976 -2.857 -13.104 1.00 90.19 131 VAL A O 1
ATOM 1037 N N . GLU A 1 132 ? 19.831 -0.796 -12.823 1.00 91.12 132 GLU A N 1
ATOM 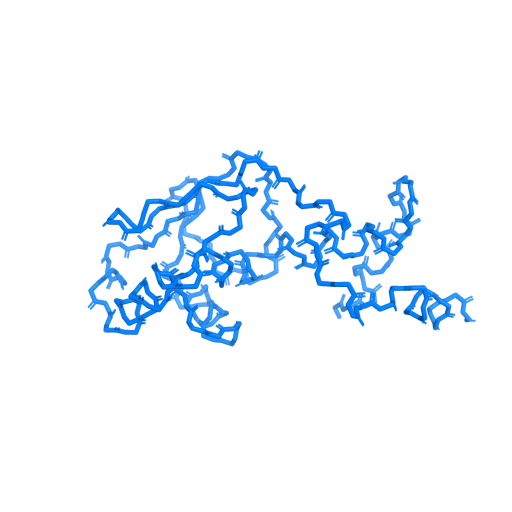1038 C CA . GLU A 1 132 ? 21.223 -1.144 -13.133 1.00 91.12 132 GLU A CA 1
ATOM 1039 C C . GLU A 1 132 ? 21.757 -2.271 -12.246 1.00 91.12 132 GLU A C 1
ATOM 1041 O O . GLU A 1 132 ? 22.429 -3.178 -12.736 1.00 91.12 132 GLU A O 1
ATOM 1046 N N . TYR A 1 133 ? 21.429 -2.251 -10.950 1.00 91.62 133 TYR A N 1
ATOM 1047 C CA . TYR A 1 133 ? 21.857 -3.286 -10.012 1.00 91.62 133 TYR A CA 1
ATOM 1048 C C . TYR A 1 133 ? 21.344 -4.685 -10.387 1.00 91.62 133 TYR A C 1
ATOM 1050 O O . TYR A 1 133 ? 22.085 -5.657 -10.263 1.00 91.62 133 TYR A O 1
ATOM 1058 N N . TYR A 1 134 ? 20.094 -4.800 -10.846 1.00 88.50 134 TYR A N 1
ATOM 1059 C CA . TYR A 1 134 ? 19.489 -6.089 -11.208 1.00 88.50 134 TYR A CA 1
ATOM 1060 C C . TYR A 1 134 ? 19.719 -6.512 -12.667 1.00 88.50 134 TYR A C 1
ATOM 1062 O O . TYR A 1 134 ? 19.389 -7.649 -13.011 1.00 88.50 134 TYR A O 1
ATOM 1070 N N . SER A 1 135 ? 20.253 -5.618 -13.504 1.00 81.88 135 SER A N 1
ATOM 1071 C CA . SER A 1 135 ? 20.619 -5.891 -14.901 1.00 81.88 135 SER A CA 1
ATOM 1072 C C . SER A 1 135 ? 22.015 -6.511 -15.059 1.00 81.88 135 SER A C 1
ATOM 1074 O O . SER A 1 135 ? 22.365 -6.916 -16.166 1.00 81.88 135 SER A O 1
ATOM 1076 N N . LYS A 1 136 ? 22.805 -6.563 -13.980 1.00 76.31 136 LYS A N 1
ATOM 1077 C CA . LYS A 1 136 ? 24.074 -7.303 -13.904 1.00 76.31 136 LYS A CA 1
ATOM 1078 C C . LYS A 1 136 ? 23.819 -8.787 -13.649 1.00 76.31 136 LYS A C 1
ATOM 1080 O O . LYS A 1 136 ? 24.545 -9.601 -14.255 1.00 76.31 136 LYS A O 1
#

pLDDT: mean 91.67, std 4.62, range [74.44, 97.12]

Nearest PDB structures (foldseek):
  5j88-assembly1_AD  TM=9.896E-01  e=2.240E-19  Escherichia coli K-12
  9guw-assembly1_E  TM=9.896E-01  e=8.525E-19  Escherichia coli K-12
  4v47-assembly1_BD  TM=9.686E-01  e=1.767E-18  Escherichia coli
  1jgo-assembly1_G  TM=9.673E-01  e=2.408E-17  Thermus thermophilus
  9dfd-assembly2_2d  TM=9.624E-01  e=4.992E-17  Thermus thermophilus HB8